Protein AF-A0A968MJL2-F1 (afdb_monomer)

Foldseek 3Di:
DDDPPPPVVVVVVVVVVVVVPPPDDPVRVVVVVVVVVVVVVVVVVVVVVVVVVVVVVVCVVVVVVVVLLVVLVVVLCVVVVPPDDDDPVPDPDDDPVPDCVVSSCVSVVHD

Secondary structure (DSSP, 8-state):
---THHHHHHHHHHHHHHHHTT-S-HHHHHHHHHHHHHHHHHHHHHHHHHHHHHHHHHHHHHHHHHHHHHHHHHHHHHHHT-S----GGG-S---GGG--HHHHHHHHT--

Structure (mmCIF, N/CA/C/O backbone):
data_AF-A0A968MJL2-F1
#
_entry.id   AF-A0A968MJL2-F1
#
loop_
_atom_site.group_PDB
_atom_site.id
_atom_site.type_symbol
_atom_site.label_atom_id
_atom_site.label_alt_id
_atom_site.label_comp_id
_atom_site.label_asym_id
_atom_site.label_entity_id
_atom_site.label_seq_id
_atom_site.pdbx_PDB_ins_code
_atom_site.Cartn_x
_atom_site.Cartn_y
_atom_site.Cartn_z
_atom_site.occupancy
_atom_site.B_iso_or_equiv
_atom_site.auth_seq_id
_atom_site.auth_comp_id
_atom_site.auth_asym_id
_atom_site.auth_atom_id
_atom_site.pdbx_PDB_model_num
ATOM 1 N N . MET A 1 1 ? -3.451 -13.591 -28.877 1.00 44.44 1 MET A N 1
ATOM 2 C CA . MET A 1 1 ? -2.233 -12.761 -28.757 1.00 44.44 1 MET A CA 1
ATOM 3 C C . MET A 1 1 ? -1.062 -13.571 -29.296 1.00 44.44 1 MET A C 1
ATOM 5 O O . MET A 1 1 ? -0.796 -14.622 -28.726 1.00 44.44 1 MET A O 1
ATOM 9 N N . PRO A 1 2 ? -0.444 -13.191 -30.427 1.00 45.66 2 PRO A N 1
ATOM 10 C CA . PRO A 1 2 ? 0.679 -13.941 -30.978 1.00 45.66 2 PRO A CA 1
ATOM 11 C C . PRO A 1 2 ? 1.897 -13.793 -30.063 1.00 45.66 2 PRO A C 1
ATOM 13 O O . PRO A 1 2 ? 2.220 -12.708 -29.582 1.00 45.66 2 PRO A O 1
ATOM 16 N N . THR A 1 3 ? 2.524 -14.922 -29.769 1.00 47.44 3 THR A N 1
ATOM 17 C CA . THR A 1 3 ? 3.629 -15.065 -28.831 1.00 47.44 3 THR A CA 1
ATOM 18 C C . THR A 1 3 ? 4.886 -14.341 -29.334 1.00 47.44 3 THR A C 1
ATOM 20 O O . THR A 1 3 ? 5.223 -14.370 -30.523 1.00 47.44 3 THR A O 1
ATOM 23 N N . ARG A 1 4 ? 5.597 -13.712 -28.385 1.00 55.62 4 ARG A N 1
ATOM 24 C CA . ARG A 1 4 ? 6.837 -12.921 -28.540 1.00 55.62 4 ARG A CA 1
ATOM 25 C C . ARG A 1 4 ? 7.990 -13.544 -29.379 1.00 55.62 4 ARG A C 1
ATOM 27 O O . ARG A 1 4 ? 8.815 -12.749 -29.819 1.00 55.62 4 ARG A O 1
ATOM 34 N N . PRO A 1 5 ? 8.095 -14.860 -29.690 1.00 51.47 5 PRO A N 1
ATOM 35 C CA . PRO A 1 5 ? 9.211 -15.371 -30.506 1.00 51.47 5 PRO A CA 1
ATOM 36 C C . PRO A 1 5 ? 9.166 -15.014 -32.005 1.00 51.47 5 PRO A C 1
ATOM 38 O O . PRO A 1 5 ? 10.192 -15.067 -32.678 1.00 51.47 5 PRO A O 1
ATOM 41 N N . SER A 1 6 ? 7.999 -14.672 -32.561 1.00 53.66 6 SER A N 1
ATOM 42 C CA . SER A 1 6 ? 7.802 -14.644 -34.025 1.00 53.66 6 SER A CA 1
ATOM 43 C C . SER A 1 6 ? 8.267 -13.356 -34.726 1.00 53.66 6 SER A C 1
ATOM 45 O O . SER A 1 6 ? 8.621 -13.392 -35.904 1.00 53.66 6 SER A O 1
ATOM 47 N N . ILE A 1 7 ? 8.326 -12.220 -34.022 1.00 54.66 7 ILE A N 1
ATOM 48 C CA . ILE A 1 7 ? 8.726 -10.932 -34.623 1.00 54.66 7 ILE A CA 1
ATOM 49 C C . ILE A 1 7 ? 10.254 -10.834 -34.765 1.00 54.66 7 ILE A C 1
ATOM 51 O O . ILE A 1 7 ? 10.750 -10.380 -35.796 1.00 54.66 7 ILE A O 1
ATOM 55 N N . ILE A 1 8 ? 11.006 -11.323 -33.773 1.00 53.81 8 ILE A N 1
ATOM 56 C CA . ILE A 1 8 ? 12.478 -11.273 -33.762 1.00 53.81 8 ILE A CA 1
ATOM 57 C C . ILE A 1 8 ? 13.061 -12.264 -34.789 1.00 53.81 8 ILE A C 1
ATOM 59 O O . ILE A 1 8 ? 13.976 -11.920 -35.539 1.00 53.81 8 ILE A O 1
ATOM 63 N N . ALA A 1 9 ? 12.469 -13.459 -34.909 1.00 53.84 9 ALA A N 1
ATOM 64 C CA . ALA A 1 9 ? 12.893 -14.485 -35.868 1.00 53.84 9 ALA A CA 1
ATOM 65 C C . ALA A 1 9 ? 12.767 -14.034 -37.340 1.00 53.84 9 ALA A C 1
ATOM 67 O O . ALA A 1 9 ? 13.623 -14.347 -38.173 1.00 53.84 9 ALA A O 1
ATOM 68 N N . ASN A 1 10 ? 11.738 -13.238 -37.652 1.00 56.78 10 ASN A N 1
ATOM 69 C CA . ASN A 1 10 ? 11.512 -12.707 -38.999 1.00 56.78 10 ASN A CA 1
ATOM 70 C C . ASN A 1 10 ? 12.461 -11.556 -39.378 1.00 56.78 10 ASN A C 1
ATOM 72 O O . ASN A 1 10 ? 12.713 -11.349 -40.566 1.00 56.78 10 ASN A O 1
ATOM 76 N N . GLY A 1 11 ? 12.987 -10.806 -38.403 1.00 57.69 11 GLY A N 1
ATOM 77 C CA . GLY A 1 11 ? 13.986 -9.756 -38.635 1.00 57.69 11 GLY A CA 1
ATOM 78 C C . GLY A 1 11 ? 15.387 -10.323 -38.875 1.00 57.69 11 GLY A C 1
ATOM 79 O O . GLY A 1 11 ? 16.067 -9.917 -39.818 1.00 57.69 11 GLY A O 1
ATOM 80 N N . LEU A 1 12 ? 15.776 -11.325 -38.080 1.00 55.69 12 LEU A N 1
ATOM 81 C CA . LEU A 1 12 ? 17.060 -12.023 -38.206 1.00 55.69 12 LEU A CA 1
ATOM 82 C C . LEU A 1 12 ? 17.182 -12.775 -39.543 1.00 55.69 12 LEU A C 1
ATOM 84 O O . LEU A 1 12 ? 18.229 -12.702 -40.180 1.00 55.69 12 LEU A O 1
ATOM 88 N N . SER A 1 13 ? 16.102 -13.403 -40.028 1.00 56.81 13 SER A N 1
ATOM 89 C CA . SER A 1 13 ? 16.113 -14.117 -41.322 1.00 56.81 13 SER A CA 1
ATOM 90 C C . SER A 1 13 ? 16.238 -13.203 -42.547 1.00 56.81 13 SER A C 1
ATOM 92 O O . SER A 1 13 ? 16.778 -13.610 -43.570 1.00 56.81 13 SER A O 1
ATOM 94 N N . ARG A 1 14 ? 15.755 -11.954 -42.480 1.00 58.50 14 ARG A N 1
ATOM 95 C CA . ARG A 1 14 ? 15.922 -11.000 -43.595 1.00 58.50 14 ARG A CA 1
ATOM 96 C C . ARG A 1 14 ? 17.318 -10.388 -43.645 1.00 58.50 14 ARG A C 1
ATOM 98 O O . ARG A 1 14 ? 17.765 -10.003 -44.721 1.00 58.50 14 ARG A O 1
ATOM 105 N N . SER A 1 15 ? 17.985 -10.291 -42.496 1.00 55.16 15 SER A N 1
ATOM 106 C CA . SER A 1 15 ? 19.377 -9.849 -42.410 1.00 55.16 15 SER A CA 1
ATOM 107 C C . SER A 1 15 ? 20.316 -10.895 -43.017 1.00 55.16 15 SER A C 1
ATOM 109 O O . SER A 1 15 ? 21.090 -10.571 -43.915 1.00 55.16 15 SER A O 1
ATOM 111 N N . THR A 1 16 ? 20.168 -12.171 -42.645 1.00 54.38 16 THR A N 1
ATOM 112 C CA . THR A 1 16 ? 21.006 -13.256 -43.186 1.00 54.38 16 THR A CA 1
ATOM 113 C C . THR A 1 16 ? 20.827 -13.465 -44.692 1.00 54.38 16 THR A C 1
ATOM 115 O O . THR A 1 16 ? 21.795 -13.796 -45.372 1.00 54.38 16 THR A O 1
ATOM 118 N N . ALA A 1 17 ? 19.635 -13.197 -45.236 1.00 55.03 17 ALA A N 1
ATOM 119 C CA . ALA A 1 17 ? 19.389 -13.250 -46.677 1.00 55.03 17 ALA A CA 1
ATOM 120 C C . ALA A 1 17 ? 20.154 -12.165 -47.464 1.00 55.03 17 ALA A C 1
ATOM 122 O O . ALA A 1 17 ? 20.650 -12.439 -48.549 1.00 55.03 17 ALA A O 1
ATOM 123 N N . LYS A 1 18 ? 20.324 -10.954 -46.911 1.00 53.78 18 LYS A N 1
ATOM 124 C CA . LYS A 1 18 ? 21.082 -9.873 -47.577 1.00 53.78 18 LYS A CA 1
ATOM 125 C C . LYS A 1 18 ? 22.600 -10.039 -47.494 1.00 53.78 18 LYS A C 1
ATOM 127 O O . LYS A 1 18 ? 23.317 -9.480 -48.319 1.00 53.78 18 LYS A O 1
ATOM 132 N N . VAL A 1 19 ? 23.090 -10.799 -46.515 1.00 54.56 19 VAL A N 1
ATOM 133 C CA . VAL A 1 19 ? 24.521 -11.111 -46.363 1.00 54.56 19 VAL A CA 1
ATOM 134 C C . VAL A 1 19 ? 24.994 -12.100 -47.441 1.00 54.56 19 VAL A C 1
ATOM 136 O O . VAL A 1 19 ? 26.158 -12.056 -47.830 1.00 54.56 19 VAL A O 1
ATOM 139 N N . ALA A 1 20 ? 24.098 -12.939 -47.974 1.00 51.94 20 ALA A N 1
ATOM 140 C CA . ALA A 1 20 ? 24.416 -13.925 -49.010 1.00 51.94 20 ALA A CA 1
ATOM 141 C C . ALA A 1 20 ? 24.538 -13.335 -50.432 1.00 51.94 20 ALA A C 1
ATOM 143 O O . ALA A 1 20 ? 25.262 -13.894 -51.251 1.00 51.94 20 ALA A O 1
ATOM 144 N N . ASP A 1 21 ? 23.901 -12.193 -50.715 1.00 53.56 21 ASP A N 1
ATOM 145 C CA . ASP A 1 21 ? 23.852 -11.607 -52.068 1.00 53.56 21 ASP A CA 1
ATOM 146 C C . ASP A 1 21 ? 25.047 -10.691 -52.421 1.00 53.56 21 ASP A C 1
ATOM 148 O O . ASP A 1 21 ? 25.071 -10.078 -53.485 1.00 53.56 21 ASP A O 1
ATOM 152 N N . GLY A 1 22 ? 26.073 -10.580 -51.568 1.00 57.59 22 GLY A N 1
ATOM 153 C CA . GLY A 1 22 ? 27.322 -9.888 -51.928 1.00 57.59 22 GLY A CA 1
ATOM 154 C C . GLY A 1 22 ? 27.218 -8.364 -52.133 1.00 57.59 22 GLY A C 1
ATOM 155 O O . GLY A 1 22 ? 28.099 -7.775 -52.753 1.00 57.59 22 GLY A O 1
ATOM 156 N N . VAL A 1 23 ? 26.178 -7.702 -51.606 1.00 58.66 23 VAL A N 1
ATOM 157 C CA . VAL A 1 23 ? 25.911 -6.258 -51.830 1.00 58.66 23 VAL A CA 1
ATOM 158 C C . VAL A 1 23 ? 26.463 -5.341 -50.714 1.00 58.66 23 VAL A C 1
ATOM 160 O O . VAL A 1 23 ? 26.243 -4.134 -50.737 1.00 58.66 23 VAL A O 1
ATOM 163 N N . LEU A 1 24 ? 27.209 -5.860 -49.730 1.00 57.94 24 LEU A N 1
ATOM 164 C CA . LEU A 1 24 ? 27.756 -5.062 -48.616 1.00 57.94 24 LEU A CA 1
ATOM 165 C C . LEU A 1 24 ? 29.264 -5.290 -48.452 1.00 57.94 24 LEU A C 1
ATOM 167 O O . LEU A 1 24 ? 29.709 -6.426 -48.297 1.00 57.94 24 LEU A O 1
ATOM 171 N N . SER A 1 25 ? 30.051 -4.205 -48.447 1.00 68.12 25 SER A N 1
ATOM 172 C CA . SER A 1 25 ? 31.489 -4.262 -48.134 1.00 68.12 25 SER A CA 1
ATOM 173 C C . SER A 1 25 ? 31.717 -4.744 -46.689 1.00 68.12 25 SER A C 1
ATOM 175 O O . SER A 1 25 ? 30.908 -4.412 -45.822 1.00 68.12 25 SER A O 1
ATOM 177 N N . PRO A 1 26 ? 32.838 -5.425 -46.369 1.00 67.69 26 PRO A N 1
ATOM 178 C CA . PRO A 1 26 ? 33.129 -5.933 -45.018 1.00 67.69 26 PRO A CA 1
ATOM 179 C C . PRO A 1 26 ? 32.979 -4.877 -43.909 1.00 67.69 26 PRO A C 1
ATOM 181 O O . PRO A 1 26 ? 32.453 -5.163 -42.838 1.00 67.69 26 PRO A O 1
ATOM 184 N N . LYS A 1 27 ? 33.344 -3.621 -44.205 1.00 71.81 27 LYS A N 1
ATOM 185 C CA . LYS A 1 27 ? 33.172 -2.476 -43.295 1.00 71.81 27 LYS A CA 1
ATOM 186 C C . LYS A 1 27 ? 31.704 -2.126 -43.014 1.00 71.81 27 LYS A C 1
ATOM 188 O O . LYS A 1 27 ? 31.364 -1.770 -41.895 1.00 71.81 27 LYS A O 1
ATOM 193 N N . GLN A 1 28 ? 30.821 -2.248 -44.006 1.00 72.44 28 GLN A N 1
ATOM 194 C CA . GLN A 1 28 ? 29.391 -1.959 -43.839 1.00 72.44 28 GLN A CA 1
ATOM 195 C C . GLN A 1 28 ? 28.685 -3.058 -43.035 1.00 72.44 28 GLN A C 1
ATOM 197 O O . GLN A 1 28 ? 27.794 -2.757 -42.247 1.00 72.44 28 GLN A O 1
ATOM 202 N N . GLN A 1 29 ? 29.116 -4.316 -43.180 1.00 70.69 29 GLN A N 1
ATOM 203 C CA . GLN A 1 29 ? 28.608 -5.426 -42.368 1.00 70.69 29 GLN A CA 1
ATOM 204 C C . GLN A 1 29 ? 28.977 -5.266 -40.885 1.00 70.69 29 GLN A C 1
ATOM 206 O O . GLN A 1 29 ? 28.143 -5.498 -40.012 1.00 70.69 29 GLN A O 1
ATOM 211 N N . GLU A 1 30 ? 30.202 -4.824 -40.589 1.00 76.94 30 GLU A N 1
ATOM 212 C CA . GLU A 1 30 ? 30.655 -4.571 -39.216 1.00 76.94 30 GLU A CA 1
ATOM 213 C C . GLU A 1 30 ? 29.925 -3.376 -38.573 1.00 76.94 30 GLU A C 1
ATOM 215 O O . GLU A 1 30 ? 29.492 -3.447 -37.418 1.00 76.94 30 GLU A O 1
ATOM 220 N N . GLU A 1 31 ? 29.695 -2.300 -39.330 1.00 82.44 31 GLU A N 1
ATOM 221 C CA . GLU A 1 31 ? 28.897 -1.156 -38.873 1.00 82.44 31 GLU A CA 1
ATOM 222 C C . GLU A 1 31 ? 27.427 -1.513 -38.613 1.00 82.44 31 GLU A C 1
ATOM 224 O O . GLU A 1 31 ? 26.837 -1.048 -37.638 1.00 82.44 31 GLU A O 1
ATOM 229 N N . GLU A 1 32 ? 26.799 -2.325 -39.465 1.00 79.88 32 GLU A N 1
ATOM 230 C CA . GLU A 1 32 ? 25.428 -2.783 -39.223 1.00 79.88 32 GLU A CA 1
ATOM 231 C C . GLU A 1 32 ? 25.348 -3.741 -38.030 1.00 79.88 32 GLU A C 1
ATOM 233 O O . GLU A 1 32 ? 24.431 -3.621 -37.215 1.00 79.88 32 GLU A O 1
ATOM 238 N N . ALA A 1 33 ? 26.327 -4.637 -37.866 1.00 80.62 33 ALA A N 1
ATOM 239 C CA . ALA A 1 33 ? 26.385 -5.555 -36.732 1.00 80.62 33 ALA A CA 1
ATOM 240 C C . ALA A 1 33 ? 26.577 -4.817 -35.398 1.00 80.62 33 ALA A C 1
ATOM 242 O O . ALA A 1 33 ? 25.929 -5.153 -34.406 1.00 80.62 33 ALA A O 1
ATOM 243 N N . THR A 1 34 ? 27.431 -3.793 -35.361 1.00 86.75 34 THR A N 1
ATOM 244 C CA . THR A 1 34 ? 27.622 -2.952 -34.167 1.00 86.75 34 THR A CA 1
ATOM 245 C C . THR A 1 34 ? 26.375 -2.129 -33.858 1.00 86.75 34 THR A C 1
ATOM 247 O O . THR A 1 34 ? 25.899 -2.169 -32.726 1.00 86.75 34 THR A O 1
ATOM 250 N N . LYS A 1 35 ? 25.763 -1.482 -34.861 1.00 87.00 35 LYS A N 1
ATOM 251 C CA . LYS A 1 35 ? 24.487 -0.760 -34.696 1.00 87.00 35 LYS A CA 1
ATOM 252 C C . LYS A 1 35 ? 23.369 -1.667 -34.184 1.00 87.00 35 LYS A C 1
ATOM 254 O O . LYS A 1 35 ? 22.574 -1.237 -33.350 1.00 87.00 35 LYS A O 1
ATOM 259 N N . LEU A 1 36 ? 23.287 -2.904 -34.677 1.00 86.44 36 LEU A N 1
ATOM 260 C CA . LEU A 1 36 ? 22.284 -3.866 -34.226 1.00 86.44 36 LEU A CA 1
ATOM 261 C C . LEU A 1 36 ? 22.519 -4.263 -32.765 1.00 86.44 36 LEU A C 1
ATOM 263 O O . LEU A 1 36 ? 21.582 -4.197 -31.976 1.00 86.44 36 LEU A O 1
ATOM 267 N N . LYS A 1 37 ? 23.764 -4.571 -32.383 1.00 89.75 37 LYS A N 1
ATOM 268 C CA . LYS A 1 37 ? 24.124 -4.875 -30.988 1.00 89.75 37 LYS A CA 1
ATOM 269 C C . LYS A 1 37 ? 23.791 -3.723 -30.041 1.00 89.75 37 LYS A C 1
ATOM 271 O O . LYS A 1 37 ? 23.168 -3.950 -29.010 1.00 89.75 37 LYS A O 1
ATOM 276 N N . THR A 1 38 ? 24.128 -2.486 -30.407 1.00 93.88 38 THR A N 1
ATOM 277 C CA . THR A 1 38 ? 23.788 -1.309 -29.593 1.00 93.88 38 THR A CA 1
ATOM 278 C C . THR A 1 38 ? 22.277 -1.168 -29.421 1.00 93.88 38 THR A C 1
ATOM 280 O O . THR A 1 38 ? 21.806 -0.985 -28.303 1.00 93.88 38 THR A O 1
ATOM 283 N N . LYS A 1 39 ? 21.495 -1.335 -30.495 1.00 91.81 39 LYS A N 1
ATOM 284 C CA . LYS A 1 39 ? 20.026 -1.293 -30.414 1.00 91.81 39 LYS A CA 1
ATOM 285 C C . LYS A 1 39 ? 19.446 -2.413 -29.553 1.00 91.81 39 LYS A C 1
ATOM 287 O O . LYS A 1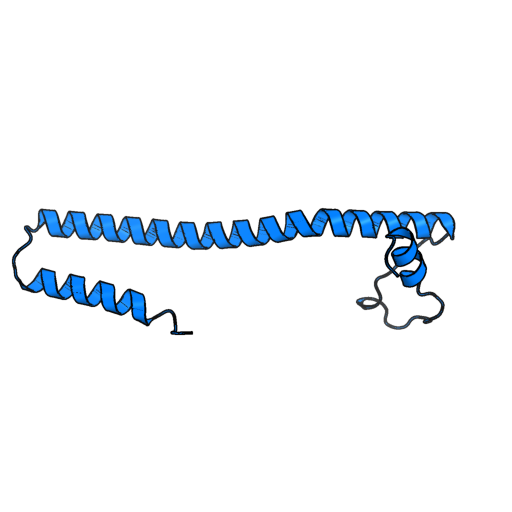 39 ? 18.461 -2.191 -28.856 1.00 91.81 39 LYS A O 1
ATOM 292 N N . GLU A 1 40 ? 20.028 -3.608 -29.592 1.00 89.88 40 GLU A N 1
ATOM 293 C CA . GLU A 1 40 ? 19.618 -4.713 -28.722 1.00 89.88 40 GLU A CA 1
ATOM 294 C C . GLU A 1 40 ? 19.883 -4.396 -27.245 1.00 89.88 40 GLU A C 1
ATOM 296 O O . GLU A 1 40 ? 19.029 -4.658 -26.397 1.00 89.88 40 GLU A O 1
ATOM 301 N N . GLU A 1 41 ? 21.033 -3.804 -26.926 1.00 94.94 41 GLU A N 1
ATOM 302 C CA . GLU A 1 41 ? 21.362 -3.371 -25.565 1.00 94.94 41 GLU A CA 1
ATOM 303 C C . GLU A 1 41 ? 20.449 -2.240 -25.080 1.00 94.94 41 GLU A C 1
ATOM 305 O O . GLU A 1 41 ? 19.947 -2.293 -23.955 1.00 94.94 41 GLU A O 1
ATOM 310 N N . GLU A 1 42 ? 20.194 -1.241 -25.925 1.00 95.12 42 GLU A N 1
ATOM 311 C CA . GLU A 1 42 ? 19.261 -0.147 -25.641 1.00 95.12 42 GLU A CA 1
ATOM 312 C C . GLU A 1 42 ? 17.843 -0.664 -25.410 1.00 95.12 42 GLU A C 1
ATOM 314 O O . GLU A 1 42 ? 17.190 -0.245 -24.456 1.00 95.12 42 G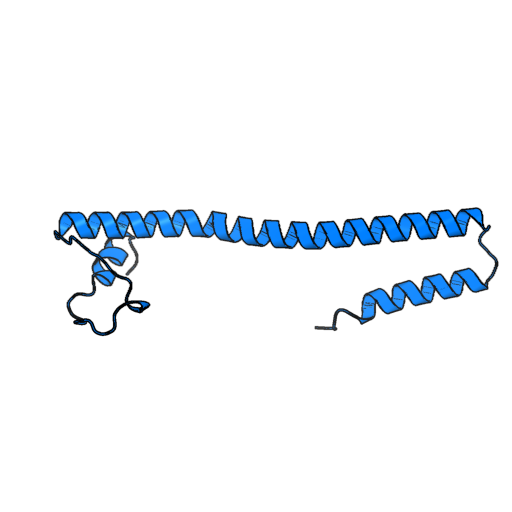LU A O 1
ATOM 319 N N . LEU A 1 43 ? 17.379 -1.611 -26.231 1.00 95.00 43 LEU A N 1
ATOM 320 C CA . LEU A 1 43 ? 16.064 -2.220 -26.067 1.00 95.00 43 LEU A CA 1
ATOM 321 C C . LEU A 1 43 ? 15.966 -2.968 -24.735 1.00 95.00 43 LEU A C 1
ATOM 323 O O . LEU A 1 43 ? 14.997 -2.779 -24.003 1.00 95.00 43 LEU A O 1
ATOM 327 N N . ARG A 1 44 ? 16.980 -3.766 -24.379 1.00 94.19 44 ARG A N 1
ATOM 328 C CA . ARG A 1 44 ? 17.013 -4.476 -23.089 1.00 94.19 44 ARG A CA 1
ATOM 329 C C . ARG A 1 44 ? 16.978 -3.507 -21.907 1.00 94.19 44 ARG A C 1
ATOM 331 O O . ARG A 1 44 ? 16.235 -3.741 -20.956 1.00 94.19 44 ARG A O 1
ATOM 338 N N . LYS A 1 45 ? 17.748 -2.414 -21.968 1.00 96.31 45 LYS A N 1
ATOM 339 C CA . LYS A 1 45 ? 17.728 -1.361 -20.939 1.00 96.31 45 LYS A CA 1
ATOM 340 C C . LYS A 1 45 ? 16.366 -0.683 -20.862 1.00 96.31 45 LYS A C 1
ATOM 342 O O . LYS A 1 45 ? 15.815 -0.553 -19.778 1.00 96.31 45 LYS A O 1
ATOM 347 N N . PHE A 1 46 ? 15.792 -0.317 -22.005 1.00 96.06 46 PHE A N 1
ATOM 348 C CA . PHE A 1 46 ? 14.476 0.307 -22.065 1.00 96.06 46 PHE A CA 1
ATOM 349 C C . PHE A 1 46 ? 13.384 -0.587 -21.469 1.00 96.06 46 PHE A C 1
ATOM 351 O O . PHE A 1 46 ? 12.530 -0.095 -20.731 1.00 96.06 46 PHE A O 1
ATOM 358 N N . GLU A 1 47 ? 13.400 -1.891 -21.758 1.00 94.50 47 GLU A N 1
ATOM 359 C CA . GLU A 1 47 ? 12.453 -2.843 -21.173 1.00 94.50 47 GLU A CA 1
ATOM 360 C C . GLU A 1 47 ? 12.586 -2.905 -19.644 1.00 94.50 47 GLU A C 1
ATOM 362 O O . GLU A 1 47 ? 11.572 -2.819 -18.946 1.00 94.50 47 GLU A O 1
ATOM 367 N N . ALA A 1 48 ? 13.813 -3.000 -19.120 1.00 96.00 48 ALA A N 1
ATOM 368 C CA . ALA A 1 48 ? 14.072 -3.023 -17.679 1.00 96.00 48 ALA A CA 1
ATOM 369 C C . ALA A 1 48 ? 13.636 -1.713 -16.997 1.00 96.00 48 ALA A C 1
ATOM 371 O O . ALA A 1 48 ? 12.872 -1.735 -16.029 1.00 96.00 48 ALA A O 1
ATOM 372 N N . ASP A 1 49 ? 14.035 -0.569 -17.555 1.00 97.19 49 ASP A N 1
ATOM 373 C CA . ASP A 1 49 ? 13.678 0.756 -17.047 1.00 97.19 49 ASP A CA 1
ATOM 374 C C . ASP A 1 49 ? 12.164 0.977 -17.067 1.00 97.19 49 ASP A C 1
ATOM 376 O O . ASP A 1 49 ? 11.598 1.565 -16.145 1.00 97.19 49 ASP A O 1
ATOM 380 N N . SER A 1 50 ? 11.484 0.505 -18.113 1.00 96.50 50 SER A N 1
ATOM 381 C CA . SER A 1 50 ? 10.030 0.626 -18.236 1.00 96.50 50 SER A CA 1
ATOM 382 C C . SER A 1 50 ? 9.306 -0.185 -17.164 1.00 96.50 50 SER A C 1
ATOM 384 O O . SER A 1 50 ? 8.350 0.314 -16.570 1.00 96.50 50 SER A O 1
ATOM 386 N N . GLN A 1 51 ? 9.772 -1.402 -16.867 1.00 94.88 51 GLN A N 1
ATOM 387 C CA . GLN A 1 51 ? 9.220 -2.218 -15.780 1.00 94.88 51 GLN A CA 1
ATOM 388 C C . GLN A 1 51 ? 9.431 -1.553 -14.416 1.00 94.88 51 GLN A C 1
ATOM 390 O O . GLN A 1 51 ? 8.491 -1.468 -13.624 1.00 94.88 51 GLN A O 1
ATOM 395 N N . GLN A 1 52 ? 10.627 -1.015 -14.163 1.00 96.69 52 GLN A N 1
ATOM 396 C CA . GLN A 1 52 ? 10.918 -0.301 -12.922 1.00 96.69 52 GLN A CA 1
ATOM 397 C C . GLN A 1 52 ? 10.054 0.959 -12.779 1.00 96.69 52 GLN A C 1
ATOM 399 O O . GLN A 1 52 ? 9.490 1.202 -11.713 1.00 96.69 52 GLN A O 1
ATOM 404 N N . LYS A 1 53 ? 9.898 1.744 -13.852 1.00 96.25 53 LYS A N 1
ATOM 405 C CA . LYS A 1 53 ? 9.030 2.933 -13.862 1.00 96.25 53 LYS A CA 1
ATOM 406 C C . LYS A 1 53 ? 7.572 2.577 -13.604 1.00 96.25 53 LYS A C 1
ATOM 408 O O . LYS A 1 53 ? 6.904 3.302 -12.873 1.00 96.25 53 LYS A O 1
ATOM 413 N N . LEU A 1 54 ? 7.082 1.474 -14.169 1.00 95.75 54 LEU A N 1
ATOM 414 C CA . LEU A 1 54 ? 5.716 1.015 -13.932 1.00 95.75 54 LEU A CA 1
ATOM 415 C C . LEU A 1 54 ? 5.501 0.648 -12.458 1.00 95.75 54 LEU A C 1
ATOM 417 O O . LEU A 1 54 ? 4.540 1.119 -11.852 1.00 95.75 54 LEU A O 1
ATOM 421 N N . ALA A 1 55 ? 6.417 -0.128 -11.874 1.00 94.50 55 ALA A N 1
ATOM 422 C CA . ALA A 1 55 ? 6.361 -0.494 -10.460 1.00 94.50 55 ALA A CA 1
ATOM 423 C C . ALA A 1 55 ? 6.433 0.744 -9.549 1.00 94.50 55 ALA A C 1
ATOM 425 O O . ALA A 1 55 ? 5.611 0.899 -8.646 1.00 94.50 55 ALA A O 1
ATOM 426 N N . ALA A 1 56 ? 7.355 1.668 -9.836 1.00 95.69 56 ALA A N 1
ATOM 427 C CA . ALA A 1 56 ? 7.486 2.921 -9.099 1.00 95.69 56 ALA A CA 1
ATOM 428 C C . ALA A 1 56 ? 6.211 3.768 -9.194 1.00 95.69 56 ALA A C 1
ATOM 430 O O . ALA A 1 56 ? 5.743 4.282 -8.182 1.00 95.69 56 ALA A O 1
ATOM 431 N N . LYS A 1 57 ? 5.603 3.868 -10.385 1.00 94.38 57 LYS A N 1
ATOM 432 C CA . LYS A 1 57 ? 4.368 4.634 -10.560 1.00 94.38 57 LYS A CA 1
ATOM 433 C C . LYS A 1 57 ? 3.194 4.001 -9.826 1.00 94.38 57 LYS A C 1
ATOM 435 O O . LYS A 1 57 ? 2.389 4.712 -9.233 1.00 94.38 57 LYS A O 1
ATOM 440 N N . GLN A 1 58 ? 3.105 2.673 -9.834 1.00 92.50 58 GLN A N 1
ATOM 441 C CA . GLN A 1 58 ? 2.092 1.956 -9.070 1.00 92.50 58 GLN A CA 1
ATOM 442 C C . GLN A 1 58 ? 2.246 2.2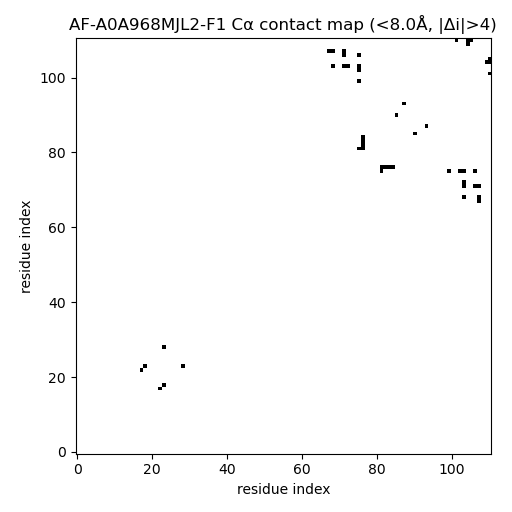24 -7.570 1.00 92.50 58 GLN A C 1
ATOM 444 O O . GLN A 1 58 ? 1.261 2.535 -6.905 1.00 92.50 58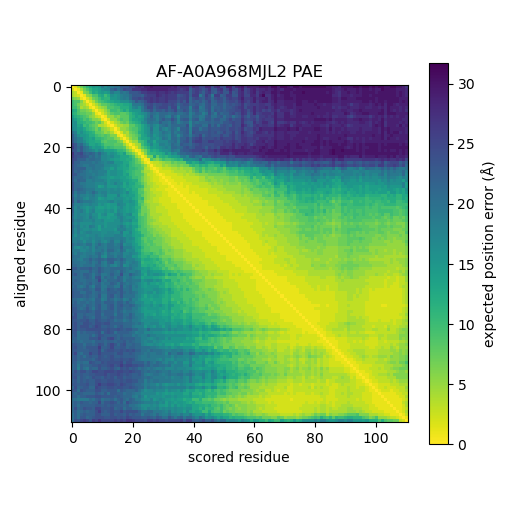 GLN A O 1
ATOM 449 N N . GLN A 1 59 ? 3.475 2.192 -7.051 1.00 94.12 59 GLN A N 1
ATOM 450 C CA . GLN A 1 59 ? 3.744 2.529 -5.657 1.00 94.12 59 GLN A CA 1
ATOM 451 C C . GLN A 1 59 ? 3.403 3.992 -5.348 1.00 94.12 59 GLN A C 1
ATOM 453 O O . GLN A 1 59 ? 2.705 4.246 -4.374 1.00 94.12 59 GLN A O 1
ATOM 458 N N . GLU A 1 60 ? 3.819 4.944 -6.185 1.00 94.75 60 GLU A N 1
ATOM 459 C CA . GLU A 1 60 ? 3.527 6.378 -6.025 1.00 94.75 60 GLU A CA 1
ATOM 460 C C . GLU A 1 60 ? 2.021 6.663 -5.945 1.00 94.75 60 GLU A C 1
ATOM 462 O O . GLU A 1 60 ? 1.593 7.514 -5.173 1.00 94.75 60 GLU A O 1
ATOM 467 N N . LEU A 1 61 ? 1.204 5.939 -6.714 1.00 93.50 61 LEU A N 1
ATOM 468 C CA . LEU A 1 61 ? -0.251 6.098 -6.704 1.00 93.50 61 LEU A CA 1
ATOM 469 C C . LEU A 1 61 ? -0.919 5.409 -5.508 1.00 93.50 61 LEU A C 1
ATOM 471 O O . LEU A 1 61 ? -1.934 5.895 -5.009 1.00 93.50 61 LEU A O 1
ATOM 475 N N . VAL A 1 62 ? -0.367 4.288 -5.040 1.00 94.38 62 VAL A N 1
ATOM 476 C CA . VAL A 1 62 ? -0.925 3.516 -3.919 1.00 94.38 62 VAL A CA 1
ATOM 477 C C . VAL A 1 62 ? -0.544 4.118 -2.565 1.00 94.38 62 VAL A C 1
ATOM 479 O O . VAL A 1 62 ? -1.385 4.160 -1.670 1.00 94.38 62 VAL A O 1
ATOM 482 N N . GLN A 1 63 ? 0.678 4.635 -2.411 1.00 94.50 63 GLN A N 1
ATOM 483 C CA . GLN A 1 63 ? 1.159 5.268 -1.175 1.00 94.50 63 GLN A CA 1
ATOM 484 C C . GLN A 1 63 ? 0.195 6.31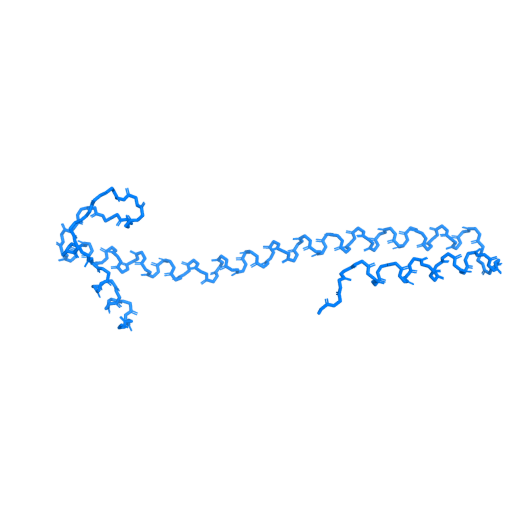2 -0.580 1.00 94.50 63 GLN A C 1
ATOM 486 O O . GLN A 1 63 ? -0.191 6.146 0.573 1.00 94.50 63 GLN A O 1
ATOM 491 N N . PRO A 1 64 ? -0.318 7.311 -1.324 1.00 95.06 64 PRO A N 1
ATOM 492 C CA . PRO A 1 64 ? -1.232 8.298 -0.749 1.00 95.06 64 PRO A CA 1
ATOM 493 C C . PRO A 1 64 ? -2.577 7.698 -0.316 1.00 95.06 64 PRO A C 1
ATOM 495 O O . PRO A 1 64 ? -3.260 8.265 0.537 1.00 95.06 64 PRO A O 1
ATOM 498 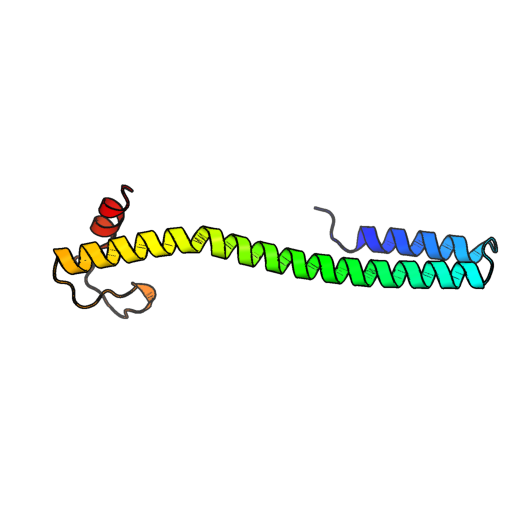N N . ILE A 1 65 ? -2.994 6.571 -0.901 1.00 93.06 65 ILE A N 1
ATOM 499 C CA . ILE A 1 65 ? -4.189 5.844 -0.456 1.00 93.06 65 ILE A CA 1
ATOM 500 C C . ILE A 1 65 ? -3.888 5.158 0.877 1.00 93.06 65 ILE A C 1
ATOM 502 O O . ILE A 1 65 ? -4.674 5.294 1.814 1.00 93.06 65 ILE A O 1
ATOM 506 N N . LEU A 1 66 ? -2.738 4.486 0.985 1.00 92.06 66 LEU A N 1
ATOM 507 C CA . LEU A 1 66 ? -2.284 3.868 2.231 1.00 92.06 66 LEU A CA 1
ATOM 508 C C . LEU A 1 66 ? -2.133 4.903 3.349 1.00 92.06 66 LEU A C 1
ATOM 510 O O . LEU A 1 66 ? -2.599 4.662 4.457 1.00 92.06 66 LEU A O 1
ATOM 514 N N . ASP A 1 67 ? -1.579 6.079 3.059 1.00 94.94 67 ASP A N 1
ATOM 515 C CA . ASP A 1 67 ? -1.438 7.164 4.033 1.00 94.94 67 ASP A CA 1
ATOM 516 C C . ASP A 1 67 ? -2.793 7.656 4.549 1.00 94.94 67 ASP A C 1
ATOM 518 O O . ASP A 1 67 ? -2.976 7.849 5.753 1.00 94.94 67 ASP A O 1
ATOM 522 N N . LYS A 1 68 ? -3.777 7.817 3.654 1.00 93.56 68 LYS A N 1
ATOM 523 C CA . LYS A 1 68 ? -5.150 8.177 4.042 1.00 93.56 68 LYS A CA 1
ATOM 524 C C . LYS A 1 68 ? -5.777 7.108 4.929 1.00 93.56 68 LYS A C 1
ATOM 526 O O . LYS A 1 68 ? -6.381 7.450 5.943 1.00 93.56 68 LYS A O 1
ATOM 531 N N . VAL A 1 69 ? -5.620 5.834 4.567 1.00 92.88 69 VAL A N 1
ATOM 532 C CA . VAL A 1 69 ? -6.129 4.702 5.352 1.00 92.88 69 VAL A CA 1
ATOM 533 C C . VAL A 1 69 ? -5.462 4.664 6.726 1.00 92.88 69 VAL A C 1
ATOM 535 O O . VAL A 1 69 ? -6.163 4.623 7.731 1.00 92.88 69 VAL A O 1
ATOM 538 N N . ASN A 1 70 ? -4.135 4.770 6.796 1.00 93.56 70 ASN A N 1
ATOM 539 C CA . ASN A 1 70 ? -3.382 4.790 8.050 1.00 93.56 70 ASN A CA 1
ATOM 540 C C . ASN A 1 70 ? -3.809 5.947 8.952 1.00 93.56 70 ASN A C 1
ATOM 542 O O . ASN A 1 70 ? -3.999 5.757 10.152 1.00 93.56 70 ASN A O 1
ATOM 546 N N . LYS A 1 71 ? -4.017 7.136 8.381 1.00 95.19 71 LYS A N 1
ATOM 547 C CA . LYS A 1 71 ? -4.532 8.282 9.128 1.00 95.19 71 LYS A CA 1
ATOM 548 C C . LYS A 1 71 ? -5.935 8.013 9.676 1.00 95.19 71 LYS A C 1
ATOM 550 O O . LYS A 1 71 ? -6.167 8.227 10.859 1.00 95.19 71 LYS A O 1
ATOM 555 N N . ALA A 1 72 ? -6.839 7.477 8.857 1.00 94.75 72 ALA A N 1
ATOM 556 C CA . ALA A 1 72 ? -8.182 7.115 9.303 1.00 94.75 72 ALA A CA 1
ATOM 557 C C . ALA A 1 72 ? -8.159 6.055 10.420 1.00 94.75 72 ALA A C 1
ATOM 559 O O . ALA A 1 72 ? -8.896 6.181 11.394 1.00 94.75 72 ALA A O 1
ATOM 560 N N . ILE A 1 73 ? -7.281 5.050 10.319 1.00 94.25 73 ILE A N 1
ATOM 561 C CA . ILE A 1 73 ? -7.055 4.047 11.370 1.00 94.25 73 ILE A CA 1
ATOM 562 C C . ILE A 1 73 ? -6.585 4.723 12.664 1.00 94.25 73 ILE A C 1
ATOM 564 O O . ILE A 1 73 ? -7.140 4.448 13.724 1.00 94.25 73 ILE A O 1
ATOM 568 N N . GLN A 1 74 ? -5.602 5.626 12.594 1.00 93.94 74 GLN A N 1
ATOM 569 C CA . GLN A 1 74 ? -5.091 6.347 13.765 1.00 93.94 74 GLN A CA 1
ATOM 570 C C . GLN A 1 74 ? -6.145 7.243 14.418 1.00 93.94 74 GLN A C 1
ATOM 572 O O . GLN A 1 74 ? -6.204 7.319 15.645 1.00 93.94 74 GLN A O 1
ATOM 577 N N . ASP A 1 75 ? -6.969 7.917 13.619 1.00 94.31 75 ASP A N 1
ATOM 578 C CA . ASP A 1 75 ? -8.040 8.773 14.124 1.00 94.31 75 ASP A CA 1
ATOM 579 C C . ASP A 1 75 ? -9.094 7.927 14.856 1.00 94.31 75 ASP A C 1
ATOM 581 O O . ASP A 1 75 ? -9.436 8.229 15.998 1.00 94.31 75 ASP A O 1
ATOM 585 N N . VAL A 1 76 ? -9.521 6.799 14.269 1.00 93.69 76 VAL A N 1
ATOM 586 C CA . VAL A 1 76 ? -10.424 5.837 14.930 1.00 93.69 76 VAL A CA 1
ATOM 587 C C . VAL A 1 76 ? -9.796 5.270 16.204 1.00 93.69 76 VAL A C 1
ATOM 589 O O . VAL A 1 76 ? -10.487 5.154 17.217 1.00 93.69 76 VAL A O 1
ATOM 592 N N . ALA A 1 77 ? -8.498 4.952 16.179 1.00 93.81 77 ALA A N 1
ATOM 593 C CA . ALA A 1 77 ? -7.769 4.451 17.340 1.00 93.81 77 ALA A CA 1
ATOM 594 C C . ALA A 1 77 ? -7.828 5.432 18.512 1.00 93.81 77 ALA A C 1
ATOM 596 O O . ALA A 1 77 ? -8.195 5.054 19.622 1.00 93.81 77 ALA A O 1
ATOM 597 N N . LYS A 1 78 ? -7.519 6.705 18.251 1.00 94.12 78 LYS A N 1
ATOM 598 C CA . LYS A 1 78 ? -7.506 7.762 19.268 1.00 94.12 78 LYS A CA 1
ATOM 599 C C . LYS A 1 78 ? -8.902 8.083 19.789 1.00 94.12 78 LYS A C 1
ATOM 601 O O . LYS A 1 78 ? -9.065 8.246 20.992 1.00 94.12 78 LYS A O 1
ATOM 606 N N . GLU A 1 79 ? -9.896 8.154 18.908 1.00 93.06 79 GLU A N 1
ATOM 607 C CA . GLU A 1 79 ? -11.277 8.487 19.281 1.00 93.06 79 GLU A CA 1
ATOM 608 C C . GLU A 1 79 ? -11.939 7.407 20.143 1.00 93.06 79 GLU A C 1
ATOM 610 O O . GLU A 1 79 ? -12.735 7.730 21.019 1.00 93.06 79 GLU A O 1
ATOM 615 N N . ASN A 1 80 ? -11.592 6.137 19.922 1.00 90.31 80 ASN A N 1
ATOM 616 C CA . ASN A 1 80 ? -12.195 4.998 20.623 1.00 90.31 80 ASN A CA 1
ATOM 617 C C . ASN A 1 80 ? -11.275 4.389 21.697 1.00 90.31 80 ASN A C 1
ATOM 619 O O . ASN A 1 80 ? -11.642 3.408 22.338 1.00 90.31 80 ASN A O 1
ATOM 623 N N . GLY A 1 81 ? -10.081 4.953 21.902 1.00 92.94 81 GLY A N 1
ATOM 624 C CA . GLY A 1 81 ? -9.133 4.500 22.922 1.00 92.94 81 GLY A CA 1
ATOM 625 C C . GLY A 1 81 ? -8.446 3.161 22.621 1.00 92.94 81 GLY A C 1
ATOM 626 O O . GLY A 1 81 ? -8.005 2.484 23.550 1.00 92.94 81 GLY A O 1
ATOM 627 N N . TYR A 1 82 ? -8.333 2.761 21.351 1.00 92.19 82 TYR A N 1
ATOM 628 C CA . TYR A 1 82 ? -7.612 1.544 20.969 1.00 92.19 82 TYR A CA 1
ATOM 629 C C . TYR A 1 82 ? -6.097 1.752 21.073 1.00 92.19 82 TYR A C 1
ATOM 631 O O . TYR A 1 82 ? -5.542 2.683 20.492 1.00 92.19 82 TYR A O 1
ATOM 639 N N . GLN A 1 83 ? -5.415 0.851 21.782 1.00 90.00 83 GLN A N 1
ATOM 640 C CA . GLN A 1 83 ? -3.950 0.866 21.906 1.00 90.00 83 GLN A CA 1
ATOM 641 C C . GLN A 1 83 ? -3.250 0.074 20.803 1.00 90.00 83 GLN A C 1
ATOM 643 O O . GLN A 1 83 ? -2.134 0.415 20.420 1.00 90.00 83 GLN A O 1
ATOM 648 N N . PHE A 1 84 ? -3.910 -0.957 20.274 1.00 90.12 84 PHE A N 1
ATOM 649 C CA . PHE A 1 84 ? -3.368 -1.813 19.226 1.00 90.12 84 PHE A CA 1
ATOM 650 C C . PHE A 1 84 ? -4.448 -2.142 18.203 1.00 90.12 84 PHE A C 1
ATOM 652 O O . PHE A 1 84 ? -5.592 -2.417 18.560 1.00 90.12 84 PHE A O 1
ATOM 659 N N . ILE A 1 85 ? -4.062 -2.120 16.931 1.00 90.75 85 ILE A N 1
ATOM 660 C CA . ILE A 1 85 ? -4.890 -2.520 15.796 1.00 90.75 85 ILE A CA 1
ATOM 661 C C . ILE A 1 85 ? -4.036 -3.475 14.975 1.00 90.75 85 ILE A C 1
ATOM 663 O O . ILE A 1 85 ? -2.902 -3.149 14.626 1.00 90.75 85 ILE A O 1
ATOM 667 N N . PHE A 1 86 ? -4.578 -4.655 14.700 1.00 91.12 86 PHE A N 1
ATOM 668 C CA . PHE A 1 86 ? -3.904 -5.701 13.943 1.00 91.12 86 PHE A CA 1
ATOM 669 C C . PHE A 1 86 ? -4.668 -5.983 12.657 1.00 91.12 86 PHE A C 1
ATOM 671 O O . PHE A 1 86 ? -5.894 -5.873 12.618 1.00 91.12 86 PHE A O 1
ATOM 678 N N . ASP A 1 87 ? -3.927 -6.359 11.618 1.00 89.56 87 ASP A N 1
ATOM 679 C CA . ASP A 1 87 ? -4.518 -6.941 10.419 1.00 89.56 87 ASP A CA 1
ATOM 680 C C . ASP A 1 87 ? -5.133 -8.306 10.764 1.00 89.56 87 ASP A C 1
ATOM 682 O O . ASP A 1 87 ? -4.606 -9.055 11.590 1.00 89.56 87 ASP A O 1
ATOM 686 N N . GLU A 1 88 ? -6.250 -8.644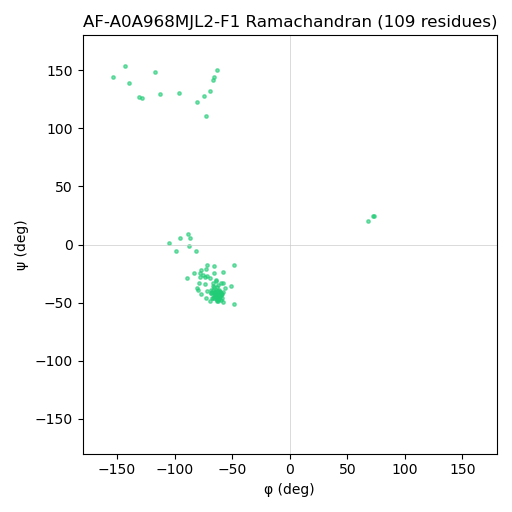 10.129 1.00 88.12 88 GLU A N 1
ATOM 687 C CA . GLU A 1 88 ? -6.907 -9.933 10.326 1.00 88.12 88 GLU A CA 1
ATOM 688 C C . GLU A 1 88 ? -5.994 -11.110 9.949 1.00 88.12 88 GLU A C 1
ATOM 690 O O . GLU A 1 88 ? -6.018 -12.139 10.621 1.00 88.12 88 GLU A O 1
ATOM 695 N N . ALA A 1 89 ? -5.129 -10.945 8.944 1.00 88.62 89 ALA A N 1
ATOM 696 C CA . ALA A 1 89 ? -4.253 -11.998 8.437 1.00 88.62 89 ALA A CA 1
ATOM 697 C C . ALA A 1 89 ? -3.189 -12.475 9.441 1.00 88.62 89 ALA A C 1
ATOM 699 O O . ALA A 1 89 ? -2.625 -13.555 9.261 1.00 88.62 89 ALA A O 1
ATOM 700 N N . VAL A 1 90 ? -2.890 -11.688 10.482 1.00 90.75 90 VAL A N 1
ATOM 701 C CA . VAL A 1 90 ? -1.870 -12.037 11.488 1.00 90.75 90 VAL A CA 1
ATOM 702 C C . VAL A 1 90 ? -2.458 -12.626 12.772 1.00 90.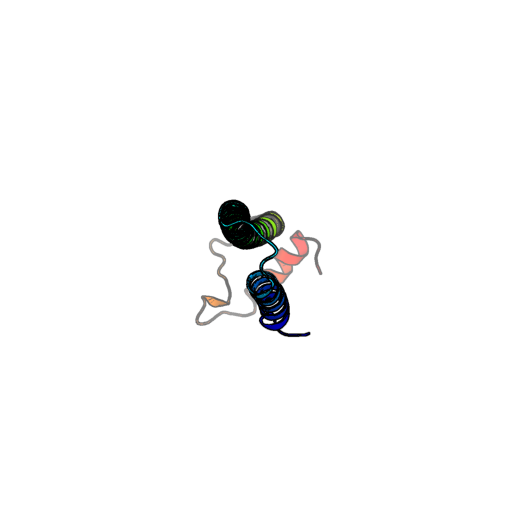75 90 VAL A C 1
ATOM 704 O O . VAL A 1 90 ? -1.705 -13.052 13.649 1.00 90.75 90 VAL A O 1
ATOM 707 N N . LEU A 1 91 ? -3.786 -12.661 12.908 1.00 89.94 91 LEU A N 1
ATOM 708 C CA . LEU A 1 91 ? -4.463 -13.153 14.105 1.00 89.94 91 LEU A CA 1
ATOM 709 C C . LEU A 1 91 ? -4.883 -14.616 13.934 1.00 89.94 91 LEU A C 1
ATOM 711 O O . LEU A 1 91 ? -5.546 -14.984 12.971 1.00 89.94 91 LEU A O 1
ATOM 715 N N . LEU A 1 92 ? -4.552 -15.454 14.919 1.00 92.81 92 LEU A N 1
ATOM 716 C CA . LEU A 1 92 ? -5.008 -16.852 14.959 1.00 92.81 92 LEU A CA 1
ATOM 717 C C . LEU A 1 92 ? -6.498 -16.971 15.319 1.00 92.81 92 LEU A C 1
ATOM 719 O O . LEU A 1 92 ? -7.160 -17.932 14.937 1.00 92.81 92 LEU A O 1
ATOM 723 N N . TYR A 1 93 ? -7.015 -16.006 16.077 1.00 89.12 93 TYR A N 1
ATOM 724 C CA . TYR A 1 93 ? -8.418 -15.894 16.453 1.00 89.12 93 TYR A CA 1
ATOM 725 C C . TYR A 1 93 ? -8.746 -14.426 16.731 1.00 89.12 93 TYR A C 1
ATOM 727 O O . TYR A 1 93 ? -7.920 -13.699 17.287 1.00 89.12 93 TYR A O 1
ATOM 735 N N . ARG A 1 94 ? -9.963 -14.002 16.381 1.00 88.31 94 ARG A N 1
ATOM 736 C CA . ARG A 1 94 ? -10.500 -12.681 16.717 1.00 88.31 94 ARG A CA 1
ATOM 737 C C . ARG A 1 94 ? -11.987 -12.768 17.021 1.00 88.31 94 ARG A C 1
ATOM 739 O O . ARG A 1 94 ? -12.691 -13.607 16.464 1.00 88.31 94 ARG A O 1
ATOM 746 N N . ASP A 1 95 ? -12.461 -11.837 17.833 1.00 88.44 95 ASP A N 1
ATOM 747 C CA . ASP A 1 95 ? -13.888 -11.576 17.959 1.00 88.44 95 ASP A CA 1
ATOM 748 C C . ASP A 1 95 ? -14.351 -10.690 16.778 1.00 88.44 95 ASP A C 1
ATOM 750 O O . ASP A 1 95 ? -13.810 -9.592 16.594 1.00 88.44 95 ASP A O 1
ATOM 754 N N . PRO A 1 96 ? -15.329 -11.123 15.957 1.00 86.06 96 PRO A N 1
ATOM 755 C CA . PRO A 1 96 ? -15.870 -10.320 14.859 1.00 86.06 96 PRO A CA 1
ATOM 756 C C . PRO A 1 96 ? -16.452 -8.970 15.289 1.00 86.06 96 PRO A C 1
ATOM 758 O O . PRO A 1 96 ? -16.524 -8.049 14.477 1.00 86.06 96 PRO A O 1
ATOM 761 N N . THR A 1 97 ? -16.864 -8.835 16.551 1.00 87.06 97 THR A N 1
ATOM 762 C CA . THR A 1 97 ? -17.426 -7.591 17.095 1.00 87.06 97 THR A CA 1
ATOM 763 C C . THR A 1 97 ? -16.381 -6.492 17.291 1.00 87.06 97 THR A C 1
ATOM 765 O O . THR A 1 97 ? -16.744 -5.320 17.359 1.00 87.06 97 THR A O 1
ATOM 768 N N . LEU A 1 98 ? -15.089 -6.842 17.311 1.00 86.38 98 LEU A N 1
ATOM 769 C CA . LEU A 1 98 ? -13.971 -5.902 17.450 1.00 86.38 98 LEU A CA 1
ATOM 770 C C . LEU A 1 98 ? -13.480 -5.338 16.102 1.00 86.38 98 LEU A C 1
ATOM 772 O O . LEU A 1 98 ? -12.445 -4.676 16.040 1.00 86.38 98 LEU A O 1
ATOM 776 N N . ASP A 1 99 ? -14.202 -5.598 15.010 1.00 89.38 99 ASP A N 1
ATOM 777 C CA . ASP A 1 99 ? -13.881 -5.082 13.680 1.00 89.38 99 ASP A CA 1
ATOM 778 C C . ASP A 1 99 ? -14.179 -3.577 13.570 1.00 89.38 99 ASP A C 1
ATOM 780 O O . ASP A 1 99 ? -15.331 -3.134 13.533 1.00 89.38 99 ASP A O 1
ATOM 784 N N . ILE A 1 100 ? -13.118 -2.779 13.462 1.00 90.94 100 ILE A N 1
ATOM 785 C CA . ILE A 1 100 ? -13.204 -1.322 13.300 1.00 90.94 100 ILE A CA 1
ATOM 786 C C . ILE A 1 100 ? -13.318 -0.879 11.835 1.00 90.94 100 ILE A C 1
ATOM 788 O O . ILE A 1 100 ? -13.413 0.315 11.553 1.00 90.94 100 ILE A O 1
ATOM 792 N N . GLY A 1 101 ? -13.308 -1.807 10.877 1.00 90.62 101 GLY A N 1
ATOM 793 C CA . GLY A 1 101 ? -13.276 -1.521 9.447 1.00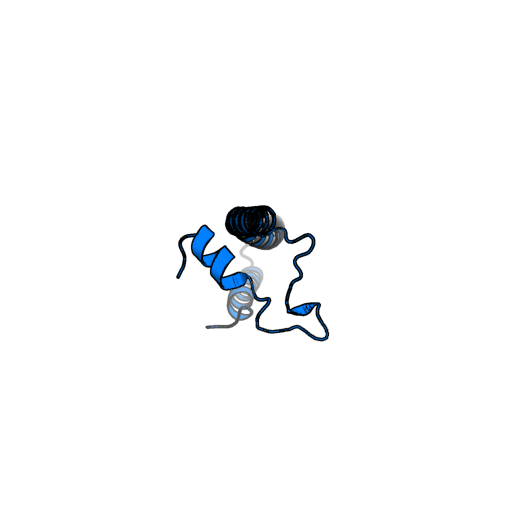 90.62 101 GLY A CA 1
ATOM 794 C C . GLY A 1 101 ? -14.451 -0.659 8.989 1.00 90.62 101 GLY A C 1
ATOM 795 O O . GLY A 1 101 ? -14.283 0.194 8.120 1.00 90.62 101 GLY A O 1
ATOM 796 N N . LYS A 1 102 ? -15.626 -0.804 9.617 1.00 91.12 102 LYS A N 1
ATOM 797 C CA . LYS A 1 102 ? -16.777 0.085 9.371 1.00 91.12 102 LYS A CA 1
ATOM 798 C C . LYS A 1 102 ? -16.485 1.537 9.767 1.00 91.12 102 LYS A C 1
ATOM 800 O O . LYS A 1 102 ? -16.822 2.447 9.016 1.00 91.12 102 LYS A O 1
ATOM 805 N N . LEU A 1 103 ? -15.834 1.753 10.910 1.00 91.81 103 LEU A N 1
ATOM 806 C CA . LEU A 1 103 ? -15.481 3.088 11.406 1.00 91.81 103 LEU A CA 1
ATOM 807 C C . LEU A 1 103 ? -14.415 3.743 10.521 1.00 91.81 103 LEU A C 1
ATOM 809 O O . LEU A 1 103 ? -14.531 4.914 10.166 1.00 91.81 103 LEU A O 1
ATOM 813 N N . VAL A 1 104 ? -13.410 2.969 10.107 1.00 92.06 104 VAL A N 1
ATOM 814 C CA . VAL A 1 104 ? -12.342 3.448 9.218 1.00 92.06 104 VAL A CA 1
ATOM 815 C C . VAL A 1 104 ? -12.902 3.818 7.841 1.00 92.06 104 VAL A C 1
ATOM 817 O O . VAL A 1 104 ? -12.589 4.888 7.322 1.00 92.06 104 VAL A O 1
ATOM 820 N N . ARG A 1 105 ? -13.784 2.989 7.263 1.00 91.31 105 ARG A N 1
ATOM 821 C CA . ARG A 1 105 ? -14.465 3.298 5.991 1.00 91.31 105 ARG A CA 1
ATOM 822 C C . ARG A 1 105 ? -15.302 4.575 6.082 1.00 91.31 105 ARG A C 1
ATOM 824 O O . ARG A 1 105 ? -15.175 5.441 5.217 1.00 91.31 105 ARG A O 1
ATOM 831 N N . ALA A 1 106 ? -16.044 4.752 7.176 1.00 91.50 106 ALA A N 1
ATOM 832 C CA . ALA A 1 106 ? -16.800 5.977 7.426 1.00 91.50 106 ALA A CA 1
ATOM 833 C C . ALA A 1 106 ? -15.898 7.226 7.480 1.00 91.50 106 ALA A C 1
ATOM 835 O O . ALA A 1 106 ? -16.231 8.241 6.871 1.00 91.50 106 ALA A O 1
ATOM 836 N N . LYS A 1 107 ? -14.723 7.150 8.126 1.00 89.56 107 LYS A N 1
ATOM 837 C CA . LYS A 1 107 ? -13.730 8.247 8.140 1.00 89.56 107 LYS A CA 1
ATOM 838 C C . LYS A 1 107 ? -13.155 8.565 6.762 1.00 89.56 107 LYS A C 1
ATOM 840 O O . LYS A 1 107 ? -12.825 9.715 6.489 1.00 89.56 107 LYS A O 1
ATOM 845 N N . LEU A 1 108 ? -13.049 7.562 5.896 1.00 89.75 108 LEU A N 1
ATOM 846 C CA . LEU A 1 108 ? -12.599 7.723 4.514 1.00 89.75 108 LEU A CA 1
ATOM 847 C C . LEU A 1 108 ? -13.714 8.203 3.569 1.00 89.75 108 LEU A C 1
ATOM 849 O O . LEU A 1 108 ? -13.428 8.491 2.409 1.00 89.75 108 LEU A O 1
ATOM 853 N N . GLY A 1 109 ? -14.960 8.305 4.046 1.00 88.88 109 GLY A N 1
ATOM 854 C CA . GLY A 1 109 ? -16.116 8.688 3.232 1.00 88.88 109 GLY A CA 1
ATOM 855 C C . GLY A 1 109 ? -16.584 7.588 2.276 1.00 88.88 109 GLY A C 1
ATOM 856 O O . GLY A 1 109 ? -17.186 7.884 1.247 1.00 88.88 109 GLY A O 1
ATOM 857 N N . ILE A 1 110 ? -16.286 6.329 2.595 1.00 85.50 110 ILE A N 1
ATOM 858 C CA . ILE A 1 110 ? -16.624 5.153 1.791 1.00 85.50 110 ILE A CA 1
ATOM 859 C C . ILE A 1 110 ? -17.650 4.344 2.596 1.00 85.50 110 ILE A C 1
ATOM 861 O O . ILE A 1 110 ? -17.438 4.117 3.787 1.00 85.50 110 ILE A O 1
ATOM 865 N N . GLN A 1 111 ? -18.773 3.958 1.983 1.00 66.81 111 GLN A N 1
ATOM 866 C CA . GLN A 1 111 ? -19.806 3.128 2.624 1.00 66.81 111 GLN A CA 1
ATOM 867 C C . GLN A 1 111 ? -19.636 1.658 2.251 1.00 66.81 111 GLN A C 1
ATOM 869 O O . GLN A 1 111 ? -19.452 1.386 1.045 1.00 66.81 111 GLN A O 1
#

Solvent-accessible surface area (backbone atoms only — not comparable to full-atom values): 6743 Å² total; per-residue (Å²): 132,87,66,83,69,60,68,60,56,59,55,56,55,57,52,58,56,54,67,72,70,72,83,64,57,74,70,56,53,51,52,50,51,50,54,49,51,53,51,52,52,51,48,53,49,49,54,53,53,50,52,53,50,50,53,51,50,51,46,64,63,45,48,62,53,51,52,51,51,52,49,28,45,51,51,52,26,63,77,71,68,50,92,78,87,78,64,72,91,79,52,95,74,79,66,80,86,74,63,55,63,67,60,32,31,53,69,70,74,47,133

Radius of gyration: 28.75 Å; Cα contacts (8 Å, |Δi|>4): 25; chains: 1; bounding box: 53×26×75 Å

Nearest PDB structures (foldseek):
  1sg2-assembly1_C  TM=6.426E-01  e=8.914E-01  Escherichia coli
  1sg2-assembly1_A  TM=5.169E-01  e=1.266E+00  Escherichia coli

pLDDT: mean 82.31, std 16.07, range [44.44, 97.19]

Mean predicted aligned error: 12.71 Å

Sequence (111 aa):
MPTRPSIIANGLSRSTAKVADGVLSPKQQEEEATKLKTKEEELRKFEADSQQKLAAKQQELVQPILDKVNKAIQDVAKENGYQFIFDEAVLLYRDPTLDIGKLVRAKLGIQ